Protein AF-A0A507E9J6-F1 (afdb_monomer_lite)

pLDDT: mean 75.42, std 9.6, range [44.28, 90.0]

Secondary structure (DSSP, 8-state):
-EE-S-GGGHHHHHHHHHHTTS----EEEETTEEE--PPP--HHHHHHHHHHHHHHHHHHHHHHHHHHHHHHHHHHH--S--HHHHHHHHHHHHHHHHHHHHHHHHHHH--

Radius of gyration: 23.34 Å; chains: 1; bounding box: 41×32×61 Å

Foldseek 3Di:
DDFAPDLVCVVVVQVVVVVVPQPWRWDCPDSGDTDTPDPPPDVVNVVVVLVVLVVVLVVQLVVLVVVLVVQLVVLVVDPPDDPVVSVVSNVVSVVVSVVSNVVSVVSSVPD

Sequence (111 aa):
MVIVNDEELVPIVDKSIRNADLGLNPQKHDPTVLRIPIPKLTQAYKDTLLKQAAQLAEKTRNHVRTVRADARAELKKLKGVPSDTMRALEKQIQVVTDKCMSQVDEALSVK

Structure (mmCIF, N/CA/C/O backbone):
data_AF-A0A507E9J6-F1
#
_entry.id   AF-A0A507E9J6-F1
#
loop_
_atom_site.group_PDB
_atom_site.id
_atom_site.type_s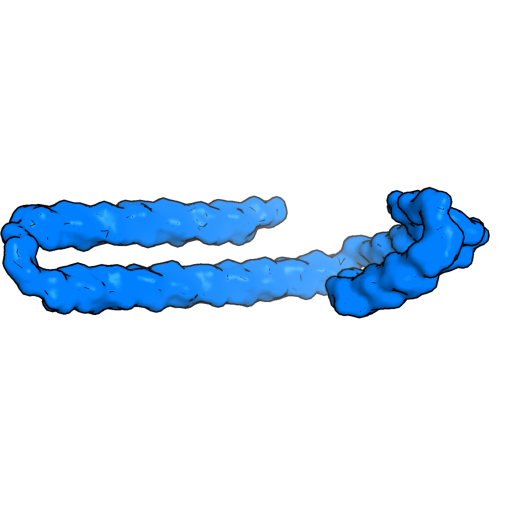ymbol
_atom_site.label_atom_id
_atom_site.label_alt_id
_atom_site.label_comp_id
_atom_site.label_asym_id
_atom_site.label_entity_id
_atom_site.label_seq_id
_atom_site.pdbx_PDB_ins_code
_atom_site.Cartn_x
_atom_site.Cartn_y
_atom_site.Cartn_z
_atom_site.occupancy
_atom_site.B_iso_or_equiv
_atom_site.auth_seq_id
_atom_site.auth_comp_id
_atom_site.auth_asym_id
_atom_site.auth_atom_id
_atom_site.pdbx_PDB_model_num
ATOM 1 N N . MET A 1 1 ? 6.142 -0.753 -27.947 1.00 60.81 1 MET A N 1
ATOM 2 C CA . MET A 1 1 ? 6.422 0.178 -29.060 1.00 60.81 1 MET A CA 1
ATOM 3 C C . MET A 1 1 ? 5.549 1.388 -28.824 1.00 60.81 1 MET A C 1
ATOM 5 O O . MET A 1 1 ? 4.365 1.191 -28.592 1.00 60.81 1 MET A O 1
ATOM 9 N N . VAL A 1 2 ? 6.134 2.581 -28.772 1.00 66.38 2 VAL A N 1
ATOM 10 C CA . VAL A 1 2 ? 5.386 3.831 -28.587 1.00 66.38 2 VAL A CA 1
ATOM 11 C C . VAL A 1 2 ? 5.500 4.616 -29.887 1.00 66.38 2 VAL A C 1
ATOM 13 O O . VAL A 1 2 ? 6.613 4.828 -30.369 1.00 66.38 2 VAL A O 1
ATOM 16 N N . ILE A 1 3 ? 4.357 4.982 -30.463 1.00 68.88 3 ILE A N 1
ATOM 17 C CA . ILE A 1 3 ? 4.271 5.827 -31.657 1.00 68.88 3 ILE A CA 1
ATOM 18 C C . ILE A 1 3 ? 3.908 7.228 -31.170 1.00 68.88 3 ILE A C 1
ATOM 20 O O . ILE A 1 3 ? 2.925 7.387 -30.445 1.00 68.88 3 ILE A O 1
ATOM 24 N N . VAL A 1 4 ? 4.722 8.218 -31.520 1.00 69.50 4 VAL A N 1
ATOM 25 C CA . VAL A 1 4 ? 4.489 9.627 -31.200 1.00 69.50 4 VAL A CA 1
ATOM 26 C C . VAL A 1 4 ? 4.156 10.334 -32.507 1.00 69.50 4 VAL A C 1
ATOM 28 O O . VAL A 1 4 ? 4.955 10.317 -33.438 1.00 69.50 4 VAL A O 1
ATOM 31 N N . ASN A 1 5 ? 2.962 10.921 -32.579 1.00 69.50 5 ASN A N 1
ATOM 32 C CA . ASN A 1 5 ? 2.445 11.526 -33.811 1.00 69.50 5 ASN A CA 1
ATOM 33 C C . ASN A 1 5 ? 3.066 12.899 -34.131 1.00 69.50 5 ASN A C 1
ATOM 35 O O . ASN A 1 5 ? 2.947 13.346 -35.264 1.00 69.50 5 ASN A O 1
ATOM 39 N N . ASP A 1 6 ? 3.725 13.538 -33.158 1.00 73.50 6 ASP A N 1
ATOM 40 C CA . ASP A 1 6 ? 4.412 14.828 -33.303 1.00 73.50 6 ASP A CA 1
ATOM 41 C C . ASP A 1 6 ? 5.925 14.662 -33.109 1.00 73.50 6 ASP A C 1
ATOM 43 O O . ASP A 1 6 ? 6.380 14.270 -32.028 1.00 73.50 6 ASP A O 1
ATOM 47 N N . GLU A 1 7 ? 6.714 14.988 -34.136 1.00 65.31 7 GLU A N 1
ATOM 48 C CA . GLU A 1 7 ? 8.178 14.820 -34.131 1.00 65.31 7 GLU A CA 1
ATOM 49 C C . GLU A 1 7 ? 8.872 15.674 -33.055 1.00 65.31 7 GLU A C 1
ATOM 51 O O . GLU A 1 7 ? 9.859 15.244 -32.454 1.00 65.31 7 GLU A O 1
ATOM 56 N N . GLU A 1 8 ? 8.326 16.849 -32.727 1.00 73.19 8 GLU A N 1
ATOM 57 C CA . GLU A 1 8 ? 8.876 17.735 -31.690 1.00 73.19 8 GLU A CA 1
ATOM 58 C C . GLU A 1 8 ? 8.732 17.161 -30.269 1.00 73.19 8 GLU A C 1
ATOM 60 O O . GLU A 1 8 ? 9.533 17.463 -29.379 1.00 73.19 8 GLU A O 1
ATOM 65 N N . LEU A 1 9 ? 7.747 16.284 -30.045 1.00 74.06 9 LEU A N 1
ATOM 66 C CA . LEU A 1 9 ? 7.482 15.677 -28.737 1.00 74.06 9 LEU A CA 1
ATOM 67 C C . LEU A 1 9 ? 8.322 14.421 -28.485 1.00 74.06 9 LEU A C 1
ATOM 69 O O . LEU A 1 9 ? 8.507 14.013 -27.338 1.00 74.06 9 LEU A O 1
ATOM 73 N N . VAL A 1 10 ? 8.897 13.829 -29.529 1.00 71.31 10 VAL A N 1
ATOM 74 C CA . VAL A 1 10 ? 9.751 12.635 -29.463 1.00 71.31 10 VAL A CA 1
ATOM 75 C C . VAL A 1 10 ? 10.918 12.777 -28.469 1.00 71.31 10 VAL A C 1
ATOM 77 O O . VAL A 1 10 ? 11.107 11.867 -27.656 1.00 71.31 10 VAL A O 1
ATOM 80 N N . PRO A 1 11 ? 11.708 13.872 -28.444 1.00 73.75 11 PRO A N 1
ATOM 81 C CA . PRO A 1 11 ? 12.763 14.053 -27.441 1.00 73.75 11 PRO A CA 1
ATOM 82 C C . PRO A 1 11 ? 12.235 14.252 -26.010 1.00 73.75 11 PRO A C 1
ATOM 84 O O . PRO A 1 11 ? 12.894 13.826 -25.059 1.00 73.75 11 PRO A O 1
ATOM 87 N N . ILE A 1 12 ? 11.054 14.852 -25.836 1.00 78.50 12 ILE A N 1
ATOM 88 C CA . ILE A 1 12 ? 10.421 15.035 -24.518 1.00 78.50 12 ILE A CA 1
ATOM 89 C C . ILE A 1 12 ? 9.946 13.684 -23.976 1.00 78.50 12 ILE A C 1
ATOM 91 O O . ILE A 1 12 ? 10.167 13.366 -22.805 1.00 78.50 12 ILE A O 1
ATOM 95 N N . VAL A 1 13 ? 9.350 12.863 -24.840 1.00 72.50 13 VAL A N 1
ATOM 96 C CA . VAL A 1 13 ? 8.892 11.510 -24.517 1.00 72.50 13 VAL A CA 1
ATOM 97 C C . VAL A 1 13 ? 10.083 10.589 -24.222 1.00 72.50 13 VAL A C 1
ATOM 99 O O . VAL A 1 13 ? 10.066 9.893 -23.211 1.00 72.50 13 VAL A O 1
ATOM 102 N N . ASP A 1 14 ? 11.160 10.647 -25.014 1.00 71.00 14 ASP A N 1
ATOM 103 C CA . ASP A 1 14 ? 12.415 9.912 -24.771 1.00 71.00 14 ASP A CA 1
ATOM 104 C C . ASP A 1 14 ? 13.016 10.242 -23.394 1.00 71.00 14 ASP A C 1
ATOM 106 O O . ASP A 1 14 ? 13.349 9.347 -22.612 1.00 71.00 14 ASP A O 1
ATOM 110 N N . LYS A 1 15 ? 13.077 11.533 -23.048 1.00 73.88 15 LYS A N 1
ATOM 111 C CA . LYS A 1 15 ? 13.579 11.990 -21.747 1.00 73.88 15 LYS A CA 1
ATOM 112 C C . LYS A 1 15 ? 12.664 11.573 -20.595 1.00 73.88 15 LYS A C 1
ATOM 114 O O . LYS A 1 15 ? 13.152 11.130 -19.560 1.00 73.88 15 LYS A O 1
ATOM 119 N N . SER A 1 16 ? 11.350 11.667 -20.780 1.00 74.25 16 SER A N 1
ATOM 120 C CA . SER A 1 16 ? 10.363 11.274 -19.767 1.00 74.25 16 SER A CA 1
ATOM 121 C C . SER A 1 16 ? 10.401 9.772 -19.478 1.00 74.25 16 SER A C 1
ATOM 123 O O . SER A 1 16 ? 10.333 9.381 -18.320 1.00 74.25 16 SER A O 1
ATOM 125 N N . ILE A 1 17 ? 10.591 8.930 -20.501 1.00 71.75 17 ILE A N 1
ATOM 126 C CA . ILE A 1 17 ? 10.708 7.471 -20.337 1.00 71.75 17 ILE A CA 1
ATOM 127 C C . ILE A 1 17 ? 11.990 7.096 -19.586 1.00 71.75 17 ILE A C 1
ATOM 129 O O . ILE A 1 17 ? 11.952 6.223 -18.721 1.00 71.75 17 ILE A O 1
ATOM 133 N N . ARG A 1 18 ? 13.115 7.766 -19.870 1.00 71.19 18 ARG A N 1
ATOM 134 C CA . ARG A 1 18 ? 14.373 7.553 -19.130 1.00 71.19 18 ARG A CA 1
ATOM 135 C C . ARG A 1 18 ? 14.275 8.017 -17.677 1.00 71.19 18 ARG A C 1
ATOM 137 O O . ARG A 1 18 ? 14.808 7.356 -16.796 1.00 71.19 18 ARG A O 1
ATOM 144 N N . ASN A 1 19 ? 13.569 9.121 -17.437 1.00 70.88 19 ASN A N 1
ATOM 145 C CA . ASN A 1 19 ? 13.341 9.670 -16.100 1.00 70.88 19 ASN A CA 1
ATOM 146 C C . ASN A 1 19 ? 12.288 8.899 -15.292 1.00 70.88 19 ASN A C 1
ATOM 148 O O . ASN A 1 19 ? 12.213 9.081 -14.084 1.00 70.88 19 ASN A O 1
ATOM 152 N N . ALA A 1 20 ? 11.468 8.059 -15.928 1.00 68.94 20 ALA A N 1
ATOM 153 C CA . ALA A 1 20 ? 10.432 7.282 -15.251 1.00 68.94 20 ALA A CA 1
ATOM 154 C C . ALA A 1 20 ? 10.989 6.122 -14.395 1.00 68.94 20 ALA A C 1
ATOM 156 O O . ALA A 1 20 ? 10.205 5.304 -13.921 1.00 68.94 20 ALA A O 1
ATOM 157 N N . ASP A 1 21 ? 12.316 6.015 -14.222 1.00 61.66 21 ASP A N 1
ATOM 158 C CA . ASP A 1 21 ? 13.008 4.970 -13.445 1.00 61.66 21 ASP A CA 1
ATOM 159 C C . ASP A 1 21 ? 12.633 3.529 -13.839 1.00 61.66 21 ASP A C 1
ATOM 161 O O . ASP A 1 21 ? 12.863 2.568 -13.109 1.00 61.66 21 ASP A O 1
ATOM 165 N N . LEU A 1 22 ? 12.110 3.345 -15.054 1.00 64.56 22 LEU A N 1
ATOM 166 C CA . LEU A 1 22 ? 11.732 2.032 -15.577 1.00 64.56 22 LEU A CA 1
ATOM 167 C C . LEU A 1 22 ? 12.958 1.184 -15.972 1.00 64.56 22 LEU A C 1
ATOM 169 O O . LEU A 1 22 ? 12.808 0.023 -16.344 1.00 64.56 22 LEU A O 1
ATOM 173 N N . GLY A 1 23 ? 14.174 1.749 -15.931 1.00 61.84 23 GLY A N 1
ATOM 174 C CA . GLY A 1 23 ? 15.407 1.077 -16.368 1.00 61.84 23 GLY A CA 1
ATOM 175 C C . GLY A 1 23 ? 15.422 0.753 -17.867 1.00 61.84 23 GLY A C 1
ATOM 176 O O . GLY A 1 23 ? 16.171 -0.114 -18.319 1.00 61.84 23 GLY A O 1
ATOM 177 N N . LEU A 1 24 ? 14.560 1.421 -18.637 1.00 64.38 24 LEU A N 1
ATOM 178 C CA . LEU A 1 24 ? 14.373 1.201 -20.062 1.00 64.38 24 LEU A CA 1
ATOM 179 C C . LEU A 1 24 ? 15.170 2.242 -20.844 1.00 64.38 24 LEU A C 1
ATOM 181 O O . LEU A 1 24 ? 15.012 3.440 -20.626 1.00 64.38 24 LEU A O 1
ATOM 185 N N . ASN A 1 25 ? 15.981 1.777 -21.793 1.00 64.19 25 ASN A N 1
ATOM 186 C CA . ASN A 1 25 ? 16.683 2.638 -22.741 1.00 64.19 25 ASN A CA 1
ATOM 187 C C . ASN A 1 25 ? 15.913 2.665 -24.069 1.00 64.19 25 ASN A C 1
ATOM 189 O O . ASN A 1 25 ? 16.112 1.772 -24.897 1.00 64.19 25 ASN A O 1
ATOM 193 N N . PRO A 1 26 ? 15.014 3.643 -24.285 1.00 65.75 26 PRO A N 1
ATOM 194 C CA . PRO A 1 26 ? 14.377 3.856 -25.581 1.00 65.75 26 PRO A CA 1
ATOM 195 C C . PRO A 1 26 ? 15.423 4.049 -26.688 1.00 65.75 26 PRO A C 1
ATOM 197 O O . PRO A 1 26 ? 16.302 4.908 -26.608 1.00 65.75 26 PRO A O 1
ATOM 200 N N . GLN A 1 27 ? 15.315 3.233 -27.735 1.00 65.06 27 GLN A N 1
ATOM 201 C CA . GLN A 1 27 ? 16.087 3.374 -28.962 1.00 65.06 27 GLN A CA 1
ATOM 202 C C . GLN A 1 27 ? 15.201 4.057 -30.004 1.00 65.06 27 GLN A C 1
ATOM 204 O O . GLN A 1 27 ? 14.137 3.543 -30.367 1.00 65.06 27 GLN A O 1
ATOM 209 N N . LYS A 1 28 ? 15.633 5.236 -30.460 1.00 62.69 28 LYS A N 1
ATOM 210 C CA . LYS A 1 28 ? 15.020 5.932 -31.595 1.00 62.69 28 LYS A CA 1
ATOM 211 C C . LYS A 1 28 ? 15.397 5.170 -32.859 1.00 62.69 28 LYS A C 1
ATOM 213 O O . LYS A 1 28 ? 16.583 5.065 -33.159 1.00 62.69 28 LYS A O 1
ATOM 218 N N . HIS A 1 29 ? 14.409 4.599 -33.540 1.00 60.44 29 HIS A N 1
ATOM 219 C CA . HIS A 1 29 ? 14.636 3.850 -34.779 1.00 60.44 29 HIS A CA 1
ATOM 220 C C . HIS A 1 29 ? 14.125 4.615 -36.008 1.00 60.44 29 HIS A C 1
ATOM 222 O O . HIS A 1 29 ? 14.746 4.515 -37.059 1.00 60.44 29 HIS A O 1
ATOM 228 N N . ASP A 1 30 ? 13.070 5.420 -35.830 1.00 62.66 30 ASP A N 1
ATOM 229 C CA . ASP A 1 30 ? 12.421 6.271 -36.836 1.00 62.66 30 ASP A CA 1
ATOM 230 C C . ASP A 1 30 ? 12.058 7.633 -36.207 1.00 62.66 30 ASP A C 1
ATOM 232 O O . ASP A 1 30 ? 12.003 7.726 -34.973 1.00 62.66 30 ASP A O 1
ATOM 236 N N . PRO A 1 31 ? 11.774 8.687 -37.002 1.00 61.16 31 PRO A N 1
ATOM 237 C CA . PRO A 1 31 ? 11.436 10.014 -36.479 1.00 61.16 31 PRO A CA 1
ATOM 238 C C . PRO A 1 31 ? 10.194 10.042 -35.575 1.00 61.16 31 PRO A C 1
ATOM 240 O O . PRO A 1 31 ? 10.119 10.898 -34.705 1.00 61.16 31 PRO A O 1
ATOM 243 N N . THR A 1 32 ? 9.274 9.080 -35.695 1.00 62.31 32 THR A N 1
ATOM 244 C CA . THR A 1 32 ? 8.020 9.010 -34.915 1.00 62.31 32 THR A CA 1
ATOM 245 C C . THR A 1 32 ? 7.901 7.769 -34.019 1.00 62.31 32 THR A C 1
ATOM 247 O O . THR A 1 32 ? 6.930 7.632 -33.270 1.00 62.31 32 THR A O 1
ATOM 250 N N . VAL A 1 33 ? 8.874 6.845 -34.046 1.00 61.88 33 VAL A N 1
ATOM 251 C CA . VAL A 1 33 ? 8.767 5.545 -33.354 1.00 61.88 33 VAL A CA 1
ATOM 252 C C . VAL A 1 33 ? 9.875 5.356 -32.318 1.00 61.88 33 VAL A C 1
ATOM 254 O O . VAL A 1 33 ? 11.061 5.243 -32.640 1.00 61.88 33 VAL A O 1
ATOM 257 N N . LEU A 1 34 ? 9.466 5.219 -31.049 1.00 66.50 34 LEU A N 1
ATOM 258 C CA . LEU A 1 34 ? 10.331 4.799 -29.947 1.00 66.50 34 LEU A CA 1
ATOM 259 C C . LEU A 1 34 ? 10.183 3.295 -29.689 1.00 66.50 34 LEU A C 1
ATOM 261 O O . LEU A 1 34 ? 9.127 2.796 -29.263 1.00 66.50 34 LEU A O 1
ATOM 265 N N . ARG A 1 35 ? 11.279 2.553 -29.886 1.00 65.06 35 ARG A N 1
ATOM 266 C CA . ARG A 1 35 ? 11.356 1.141 -29.514 1.00 65.06 35 ARG A CA 1
ATOM 267 C C . ARG A 1 35 ? 11.927 1.028 -28.109 1.00 65.06 35 ARG A C 1
ATOM 269 O O . ARG A 1 35 ? 13.060 1.411 -27.843 1.00 65.06 35 ARG A O 1
ATOM 276 N N . ILE A 1 36 ? 11.117 0.484 -27.211 1.00 66.88 36 ILE A N 1
ATOM 277 C CA . ILE A 1 36 ? 11.494 0.221 -25.826 1.00 66.88 36 ILE A CA 1
ATOM 278 C C . ILE A 1 36 ? 11.850 -1.268 -25.732 1.00 66.88 36 ILE A C 1
ATOM 280 O O . ILE A 1 36 ? 10.934 -2.098 -25.737 1.00 66.88 36 ILE A O 1
ATOM 284 N N . PRO A 1 37 ? 13.142 -1.642 -25.720 1.00 62.28 37 PRO A N 1
ATOM 285 C CA . PRO A 1 37 ? 13.535 -3.014 -25.453 1.00 62.28 37 PRO A CA 1
ATOM 286 C C . PRO A 1 37 ? 13.229 -3.308 -23.985 1.00 62.28 37 PRO A C 1
ATOM 288 O O . PRO A 1 37 ? 13.888 -2.786 -23.090 1.00 62.28 37 PRO A O 1
ATOM 291 N N . ILE A 1 38 ? 12.202 -4.120 -23.733 1.00 62.34 38 ILE A N 1
ATOM 292 C CA . ILE A 1 38 ? 11.938 -4.619 -22.384 1.00 62.34 38 ILE A CA 1
ATOM 293 C C . ILE A 1 38 ? 13.104 -5.560 -22.042 1.00 62.34 38 ILE A C 1
ATOM 295 O O . ILE A 1 38 ? 13.311 -6.538 -22.773 1.00 62.34 38 ILE A O 1
ATOM 299 N N . PRO A 1 39 ? 13.904 -5.275 -20.997 1.00 60.12 39 PRO A N 1
ATOM 300 C CA . PRO A 1 39 ? 14.950 -6.182 -20.560 1.00 60.12 39 PRO A CA 1
ATOM 301 C C . PRO A 1 39 ? 14.312 -7.537 -20.261 1.00 60.12 39 PRO A C 1
ATOM 303 O O . PRO A 1 39 ? 13.233 -7.622 -19.672 1.00 60.12 39 PRO A O 1
ATOM 306 N N . LYS A 1 40 ? 14.950 -8.614 -20.727 1.00 58.50 40 LYS A N 1
ATOM 307 C CA . LYS A 1 40 ? 14.451 -9.974 -20.503 1.00 58.50 40 LYS A CA 1
ATOM 308 C C . LYS A 1 40 ? 14.242 -10.170 -18.999 1.00 58.50 40 LYS A C 1
ATOM 310 O O . LYS A 1 40 ? 15.145 -9.850 -18.230 1.00 58.50 40 LYS A O 1
ATOM 315 N N . LEU A 1 41 ? 13.089 -10.715 -18.596 1.00 58.31 41 LEU A N 1
ATOM 316 C CA . LEU A 1 41 ? 12.845 -11.135 -17.212 1.00 58.31 41 LEU A CA 1
ATOM 317 C C . LEU A 1 41 ? 13.835 -12.253 -16.842 1.00 58.31 41 LEU A C 1
ATOM 319 O O . LEU A 1 41 ? 13.537 -13.440 -16.964 1.00 58.31 41 LEU A O 1
ATOM 323 N N . THR A 1 42 ? 15.034 -11.881 -16.410 1.00 71.19 42 THR A N 1
ATOM 324 C CA . THR A 1 42 ? 15.965 -12.782 -15.734 1.00 71.19 42 THR A CA 1
ATOM 325 C C . THR A 1 42 ? 15.451 -13.046 -14.318 1.00 71.19 42 THR A C 1
ATOM 327 O O . THR A 1 42 ? 14.699 -12.242 -13.760 1.00 71.19 42 THR A O 1
ATOM 330 N N . GLN A 1 43 ? 15.833 -14.176 -13.715 1.00 69.56 43 GLN A N 1
ATOM 331 C CA . GLN A 1 43 ? 15.438 -14.503 -12.334 1.00 69.56 43 GLN A CA 1
ATOM 332 C C . GLN A 1 43 ? 15.802 -13.383 -11.349 1.00 69.56 43 GLN A C 1
ATOM 334 O O . GLN A 1 43 ? 14.964 -13.000 -10.542 1.00 69.56 43 GLN A O 1
ATOM 339 N N . ALA A 1 44 ? 16.963 -12.745 -11.524 1.00 71.12 44 ALA A N 1
ATOM 340 C CA . ALA A 1 44 ? 17.368 -11.595 -10.719 1.00 71.12 44 ALA A CA 1
ATOM 341 C C . ALA A 1 44 ? 16.376 -10.415 -10.784 1.00 71.12 44 ALA A C 1
ATOM 343 O O . ALA A 1 44 ? 16.119 -9.784 -9.763 1.00 71.12 44 ALA A O 1
ATOM 344 N N . TYR A 1 45 ? 15.787 -10.140 -11.957 1.00 70.81 45 TYR A N 1
ATOM 345 C CA . TYR A 1 45 ? 14.818 -9.052 -12.125 1.00 70.81 45 TYR A CA 1
ATOM 346 C C . TYR A 1 45 ? 13.461 -9.389 -11.484 1.00 70.81 45 TYR A C 1
ATOM 348 O O . TYR A 1 45 ? 12.814 -8.529 -10.887 1.00 70.81 45 TYR A O 1
ATOM 356 N N . LYS A 1 46 ? 13.047 -10.663 -11.543 1.00 71.75 46 LYS A N 1
ATOM 357 C CA . LYS A 1 46 ? 11.868 -11.160 -10.811 1.00 71.75 46 LYS A CA 1
ATOM 358 C C . LYS A 1 46 ? 12.057 -11.033 -9.302 1.00 71.75 46 LYS A C 1
ATOM 360 O O . LYS A 1 46 ? 11.160 -10.550 -8.618 1.00 71.75 46 LYS A O 1
ATOM 365 N N . ASP A 1 47 ? 13.233 -11.393 -8.799 1.00 75.50 47 ASP A N 1
ATOM 366 C CA . ASP A 1 47 ? 13.546 -11.319 -7.372 1.00 75.50 47 ASP A CA 1
ATOM 367 C C . ASP A 1 47 ? 13.586 -9.872 -6.864 1.00 75.50 47 ASP A C 1
ATOM 369 O O . ASP A 1 47 ? 13.136 -9.591 -5.752 1.00 75.50 47 ASP A O 1
ATOM 373 N N . THR A 1 48 ? 14.075 -8.921 -7.669 1.00 76.75 48 THR A N 1
ATOM 374 C CA . THR A 1 48 ? 14.014 -7.494 -7.317 1.00 76.75 48 THR A CA 1
ATOM 375 C C . THR A 1 48 ? 12.586 -6.960 -7.294 1.00 76.75 48 THR A C 1
ATOM 377 O O . THR A 1 48 ? 12.239 -6.234 -6.364 1.00 76.75 48 THR A O 1
ATOM 380 N N . LEU A 1 49 ? 11.741 -7.360 -8.252 1.00 75.31 49 LEU A N 1
ATOM 381 C CA . LEU A 1 49 ? 10.326 -6.975 -8.275 1.00 75.31 49 LEU A CA 1
ATOM 382 C C . LEU A 1 49 ? 9.568 -7.564 -7.077 1.00 75.31 49 LEU A C 1
ATOM 384 O O . LEU A 1 49 ? 8.795 -6.860 -6.434 1.00 75.31 49 LEU A O 1
ATOM 388 N N . LEU A 1 50 ? 9.855 -8.817 -6.709 1.00 78.19 50 LEU A N 1
ATOM 389 C CA . LEU A 1 50 ? 9.302 -9.461 -5.513 1.00 78.19 50 LEU A CA 1
ATOM 390 C C . LEU A 1 50 ? 9.700 -8.723 -4.230 1.00 78.19 50 LEU A C 1
ATOM 392 O O . LEU A 1 50 ? 8.856 -8.483 -3.367 1.00 78.19 50 LEU A O 1
ATOM 396 N N . LYS A 1 51 ? 10.969 -8.314 -4.106 1.00 80.00 51 LYS A N 1
ATOM 397 C CA . LYS A 1 51 ? 11.437 -7.519 -2.959 1.00 80.00 51 LYS A CA 1
ATOM 398 C C . LYS A 1 51 ? 10.745 -6.159 -2.887 1.00 80.00 51 LYS A C 1
ATOM 400 O O . LYS A 1 51 ? 10.338 -5.750 -1.802 1.00 80.00 51 LYS A O 1
ATOM 405 N N . GLN A 1 52 ? 10.582 -5.476 -4.019 1.00 80.44 52 GLN A N 1
ATOM 406 C CA . GLN A 1 52 ? 9.872 -4.196 -4.075 1.00 80.44 52 GLN A CA 1
ATOM 407 C C . GLN A 1 52 ? 8.391 -4.352 -3.709 1.00 80.44 52 GLN A C 1
ATOM 409 O O . GLN A 1 52 ? 7.882 -3.576 -2.902 1.00 80.44 52 GLN A O 1
ATOM 414 N N . ALA A 1 53 ? 7.718 -5.383 -4.227 1.00 80.12 53 ALA A N 1
ATOM 415 C CA . ALA A 1 53 ? 6.331 -5.690 -3.887 1.00 80.12 53 ALA A CA 1
ATOM 416 C C . ALA A 1 53 ? 6.159 -5.983 -2.385 1.00 80.12 53 ALA A C 1
ATOM 418 O O . ALA A 1 53 ? 5.242 -5.457 -1.751 1.00 80.12 53 ALA A O 1
ATOM 419 N N . ALA A 1 54 ? 7.081 -6.746 -1.786 1.00 81.88 54 ALA A N 1
ATOM 420 C CA . ALA A 1 54 ? 7.075 -7.021 -0.351 1.00 81.88 54 ALA A CA 1
ATOM 421 C C . ALA A 1 54 ? 7.239 -5.741 0.489 1.00 81.88 54 ALA A C 1
ATOM 423 O O . ALA A 1 54 ? 6.472 -5.517 1.426 1.00 81.88 54 ALA A O 1
ATOM 424 N N . GLN A 1 55 ? 8.180 -4.866 0.118 1.00 84.88 55 GLN A N 1
ATOM 425 C CA . GLN A 1 55 ? 8.382 -3.576 0.787 1.00 84.88 55 GLN A CA 1
ATOM 426 C C . GLN A 1 55 ? 7.158 -2.657 0.672 1.00 84.88 55 GLN A C 1
ATOM 428 O O . GLN A 1 55 ? 6.781 -1.995 1.642 1.00 84.88 55 GLN A O 1
ATOM 433 N N . LEU A 1 56 ? 6.525 -2.617 -0.504 1.00 82.12 56 LEU A N 1
ATOM 434 C CA . LEU A 1 56 ? 5.291 -1.867 -0.734 1.00 82.12 56 LEU A CA 1
ATOM 435 C C . LEU A 1 56 ? 4.166 -2.368 0.173 1.00 82.12 56 LEU A C 1
ATOM 437 O O . LEU A 1 56 ? 3.514 -1.561 0.831 1.00 82.12 56 LEU A O 1
ATOM 441 N N . ALA A 1 57 ? 3.983 -3.682 0.291 1.00 83.06 57 ALA A N 1
ATOM 442 C CA . ALA A 1 57 ? 2.958 -4.233 1.167 1.00 83.06 57 ALA A CA 1
ATOM 443 C C . ALA A 1 57 ? 3.231 -3.985 2.654 1.00 83.06 57 ALA A C 1
ATOM 445 O O . ALA A 1 57 ? 2.300 -3.670 3.392 1.00 83.06 57 ALA A O 1
ATOM 446 N N . GLU A 1 58 ? 4.482 -4.071 3.117 1.00 84.94 58 GLU A N 1
ATOM 447 C CA . GLU A 1 58 ? 4.822 -3.698 4.497 1.00 84.94 58 GLU A CA 1
ATOM 448 C C . GLU A 1 58 ? 4.520 -2.224 4.784 1.00 84.94 58 GLU A C 1
ATOM 450 O O . GLU A 1 58 ? 3.914 -1.912 5.815 1.00 84.94 58 GLU A O 1
ATOM 455 N N . LYS A 1 59 ? 4.860 -1.321 3.854 1.00 86.50 59 LYS A N 1
ATOM 456 C CA . LYS A 1 59 ? 4.481 0.096 3.949 1.00 86.50 59 LYS A CA 1
ATOM 457 C C . LYS A 1 59 ? 2.968 0.260 4.047 1.00 86.50 59 LYS A C 1
ATOM 459 O O . LYS A 1 59 ? 2.505 0.970 4.940 1.00 86.50 59 LYS A O 1
ATOM 464 N N . THR A 1 60 ? 2.205 -0.416 3.192 1.00 84.62 60 THR A N 1
ATOM 465 C CA . THR A 1 60 ? 0.740 -0.335 3.200 1.00 84.62 60 THR A CA 1
ATOM 466 C C . THR A 1 60 ? 0.152 -0.877 4.504 1.00 84.62 60 THR A C 1
ATOM 468 O O . THR A 1 60 ? -0.684 -0.209 5.108 1.00 84.62 60 THR A O 1
ATOM 471 N N . ARG A 1 61 ? 0.636 -2.018 5.021 1.00 85.69 61 ARG A N 1
ATOM 472 C CA . ARG A 1 61 ? 0.206 -2.558 6.328 1.00 85.69 61 ARG A CA 1
ATOM 473 C C . ARG A 1 61 ? 0.478 -1.578 7.469 1.00 85.69 61 ARG A C 1
ATOM 475 O O . ARG A 1 61 ? -0.367 -1.402 8.345 1.00 85.69 61 ARG A O 1
ATOM 482 N N . ASN A 1 62 ? 1.640 -0.929 7.468 1.00 87.75 62 ASN A N 1
ATOM 483 C CA . ASN A 1 62 ? 1.964 0.078 8.476 1.00 87.75 62 ASN A CA 1
ATOM 484 C C . ASN A 1 62 ? 1.043 1.296 8.363 1.00 87.75 62 ASN A C 1
ATOM 486 O O . ASN A 1 62 ? 0.527 1.753 9.379 1.00 87.75 62 ASN A O 1
ATOM 490 N N . HIS A 1 63 ? 0.758 1.757 7.145 1.00 87.12 63 HIS A N 1
ATOM 491 C CA . HIS A 1 63 ? -0.155 2.874 6.913 1.00 87.12 63 HIS A CA 1
ATOM 492 C C . HIS A 1 63 ? -1.575 2.572 7.413 1.00 87.12 63 HIS A C 1
ATOM 494 O O . HIS A 1 63 ? -2.157 3.375 8.137 1.00 87.12 63 HIS A O 1
ATOM 500 N N . VAL A 1 64 ? -2.098 1.375 7.124 1.00 86.88 64 VAL A N 1
ATOM 501 C CA . VAL A 1 64 ? -3.408 0.913 7.617 1.00 86.88 64 VAL A CA 1
ATOM 502 C C . VAL A 1 64 ? -3.457 0.901 9.152 1.00 86.88 64 VAL A C 1
ATOM 504 O O . VAL A 1 64 ? -4.449 1.325 9.747 1.00 86.88 64 VAL A O 1
ATOM 507 N N . ARG A 1 65 ? -2.376 0.475 9.823 1.00 85.81 65 ARG A N 1
ATOM 508 C CA . ARG A 1 65 ? -2.294 0.501 11.295 1.00 85.81 65 ARG A CA 1
ATOM 509 C C . ARG A 1 65 ? -2.294 1.920 11.858 1.00 85.81 65 ARG A C 1
ATOM 511 O O . ARG A 1 65 ? -2.969 2.144 12.864 1.00 85.81 65 ARG A O 1
ATOM 518 N N . THR A 1 66 ? -1.572 2.844 11.226 1.00 89.00 66 THR A N 1
ATOM 519 C CA . THR A 1 66 ? -1.544 4.260 11.618 1.00 89.00 66 THR A CA 1
ATOM 520 C C . THR A 1 66 ? -2.926 4.888 11.469 1.00 89.00 66 THR A C 1
ATOM 522 O O . THR A 1 66 ? -3.460 5.396 12.448 1.00 89.00 66 THR A O 1
ATOM 525 N N . VAL A 1 67 ? -3.572 4.723 10.310 1.00 88.31 67 VAL A N 1
ATOM 526 C CA . VAL A 1 67 ? -4.923 5.252 10.055 1.00 88.31 67 VAL A CA 1
ATOM 527 C C . VAL A 1 67 ? -5.942 4.707 11.060 1.00 88.31 67 VAL A C 1
ATOM 529 O O . VAL A 1 67 ? -6.784 5.455 11.549 1.00 88.31 67 VAL A O 1
ATOM 532 N N . ARG A 1 68 ? -5.850 3.425 11.446 1.00 88.00 68 ARG A N 1
ATOM 533 C CA . ARG A 1 68 ? -6.709 2.865 12.505 1.00 88.00 68 ARG A CA 1
ATOM 534 C C . ARG A 1 68 ? -6.482 3.552 13.857 1.00 88.00 68 ARG A C 1
ATOM 536 O O . ARG A 1 68 ? -7.443 3.776 14.594 1.00 88.00 68 ARG A O 1
ATOM 543 N N . ALA A 1 69 ? -5.229 3.825 14.220 1.00 86.94 69 ALA A N 1
ATOM 544 C CA . ALA A 1 69 ? -4.900 4.503 15.473 1.00 86.94 69 ALA A CA 1
ATOM 545 C C . ALA A 1 69 ? -5.412 5.9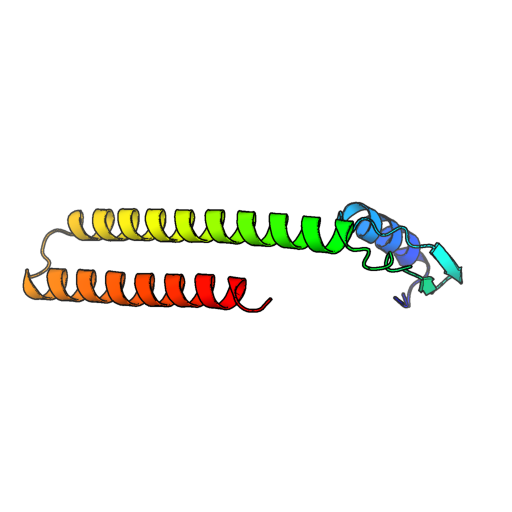51 15.473 1.00 86.94 69 ALA A C 1
ATOM 547 O O . ALA A 1 69 ? -6.027 6.369 16.456 1.00 86.94 69 ALA A O 1
ATOM 548 N N . ASP A 1 70 ? -5.246 6.660 14.357 1.00 87.81 70 ASP A N 1
ATOM 549 C CA . ASP A 1 70 ? -5.737 8.026 14.173 1.00 87.81 70 ASP A CA 1
ATOM 550 C C . ASP A 1 70 ? -7.268 8.077 14.227 1.00 87.81 70 ASP A C 1
ATOM 552 O O . ASP A 1 70 ? -7.828 8.850 15.002 1.00 87.81 70 ASP A O 1
ATOM 556 N N . ALA A 1 71 ? -7.957 7.172 13.524 1.00 84.44 71 ALA A N 1
ATOM 557 C CA . ALA A 1 71 ? -9.416 7.068 13.557 1.00 84.44 71 ALA A CA 1
ATOM 558 C C . ALA A 1 71 ? -9.950 6.792 14.974 1.00 84.44 71 ALA A C 1
ATOM 560 O O . ALA A 1 71 ? -10.941 7.387 15.397 1.00 84.44 71 ALA A O 1
ATOM 561 N N . ARG A 1 72 ? -9.276 5.933 15.757 1.00 83.44 72 ARG A N 1
ATOM 562 C CA . ARG A 1 72 ? -9.615 5.712 17.176 1.00 83.44 72 ARG A CA 1
ATOM 563 C C . ARG A 1 72 ? -9.359 6.948 18.037 1.00 83.44 72 ARG A C 1
ATOM 565 O O . ARG A 1 72 ? -10.138 7.229 18.948 1.00 83.44 72 ARG A O 1
ATOM 572 N N . ALA A 1 73 ? -8.274 7.674 17.780 1.00 86.31 73 ALA A N 1
ATOM 573 C CA . ALA A 1 73 ? -7.956 8.899 18.502 1.00 86.31 73 ALA A CA 1
ATOM 574 C C . ALA A 1 73 ? -8.988 10.001 18.221 1.00 86.31 73 ALA A C 1
ATOM 576 O O . ALA A 1 73 ? -9.403 10.689 19.154 1.00 86.31 73 ALA A O 1
ATOM 577 N N . GLU A 1 74 ? -9.446 10.139 16.975 1.00 85.00 74 GLU A N 1
ATOM 578 C CA . GLU A 1 74 ? -10.549 11.034 16.616 1.00 85.00 74 GLU A CA 1
ATOM 579 C C . GLU A 1 74 ? -11.855 10.617 17.288 1.00 85.00 74 GLU A C 1
ATOM 581 O O . GLU A 1 74 ? -12.510 11.457 17.906 1.00 85.00 74 GLU A O 1
ATOM 586 N N . LEU A 1 75 ? -12.179 9.319 17.291 1.00 81.25 75 LEU A N 1
ATOM 587 C CA . LEU A 1 75 ? -13.370 8.807 17.969 1.00 81.25 75 LEU A CA 1
ATOM 588 C C . LEU A 1 75 ? -13.394 9.173 19.459 1.00 81.25 75 LEU A C 1
ATOM 590 O O . LEU A 1 75 ? -14.431 9.548 19.996 1.00 81.25 75 LEU A O 1
ATOM 594 N N . LYS A 1 76 ? -12.231 9.111 20.119 1.00 78.44 76 LYS A N 1
ATOM 595 C CA . LYS A 1 76 ? -12.067 9.466 21.535 1.00 78.44 76 LYS A CA 1
ATOM 596 C C . LYS A 1 76 ? -12.135 10.980 21.788 1.00 78.44 76 LYS A C 1
ATOM 598 O O . LYS A 1 76 ? -12.415 11.395 22.913 1.00 78.44 76 LYS A O 1
ATOM 603 N N . LYS A 1 77 ? -11.861 11.810 20.775 1.00 82.06 77 LYS A N 1
ATOM 604 C CA . LYS A 1 77 ? -11.979 13.277 20.853 1.00 82.06 77 LYS A CA 1
ATOM 605 C C . LYS A 1 77 ? -13.424 13.757 20.699 1.00 82.06 77 LYS A C 1
ATOM 607 O O . LYS A 1 77 ? -13.743 14.823 21.227 1.00 82.06 77 LYS A O 1
ATOM 612 N N . LEU A 1 78 ? -14.293 13.000 20.022 1.00 78.25 78 LEU A N 1
ATOM 613 C CA . LEU A 1 78 ? -15.718 13.322 19.941 1.00 78.25 78 LEU A CA 1
ATOM 614 C C . LEU A 1 78 ? -16.375 13.220 21.328 1.00 78.25 78 LEU A C 1
ATOM 616 O O . LEU A 1 78 ? -16.519 12.142 21.901 1.00 78.25 78 LEU A O 1
ATOM 620 N N . LYS A 1 79 ? -16.805 14.363 21.870 1.00 70.06 79 LYS A N 1
ATOM 621 C CA . LYS A 1 79 ? -17.595 14.444 23.106 1.00 70.06 79 LYS A CA 1
ATOM 622 C C . LYS A 1 79 ? -19.084 14.482 22.756 1.00 70.06 79 LYS A C 1
ATOM 624 O O . LYS A 1 79 ? -19.479 15.246 21.885 1.00 70.06 79 LYS A O 1
ATOM 629 N N . GLY A 1 80 ? -19.901 13.688 23.451 1.00 70.56 80 GLY A N 1
ATOM 630 C CA . GLY A 1 80 ? -21.367 13.692 23.300 1.00 70.56 80 GLY A CA 1
ATOM 631 C C . GLY A 1 80 ? -21.961 12.547 22.473 1.00 70.56 80 GLY A C 1
ATOM 632 O O . GLY A 1 80 ? -23.162 12.543 22.229 1.00 70.56 80 GLY A O 1
ATOM 633 N N . VAL A 1 81 ? -21.156 11.562 22.063 1.00 71.19 81 VAL A N 1
ATOM 634 C CA . VAL A 1 81 ? -21.651 10.374 21.350 1.00 71.19 81 VAL A CA 1
ATOM 635 C C . VAL A 1 81 ? -22.099 9.304 22.362 1.00 71.19 81 VAL A C 1
ATOM 637 O O . VAL A 1 81 ? -21.340 9.000 23.287 1.00 71.19 81 VAL A O 1
ATOM 640 N N . PRO A 1 82 ? -23.297 8.707 22.216 1.00 81.25 82 PRO A N 1
ATOM 641 C CA . PRO A 1 82 ? -23.740 7.596 23.059 1.00 81.25 82 PRO A CA 1
ATOM 642 C C . PRO A 1 82 ? -22.776 6.402 23.002 1.00 81.25 82 PRO A C 1
ATOM 644 O O . PRO A 1 82 ? -22.217 6.102 21.943 1.00 81.25 82 PRO A O 1
ATOM 647 N N . SER A 1 83 ? -22.626 5.690 24.126 1.00 78.44 83 SER A N 1
ATOM 648 C CA . SER A 1 83 ? -21.729 4.525 24.264 1.00 78.44 83 SER A CA 1
ATOM 649 C C . SER A 1 83 ? -21.961 3.460 23.180 1.00 78.44 83 SER A C 1
ATOM 651 O O . SER A 1 83 ? -21.004 2.957 22.590 1.00 78.44 83 SER A O 1
ATOM 653 N N . ASP A 1 84 ? -23.225 3.191 22.834 1.00 80.56 84 ASP A N 1
ATOM 654 C CA . ASP A 1 84 ? -23.582 2.231 21.780 1.00 80.56 84 ASP A CA 1
ATOM 655 C C . ASP A 1 84 ? -23.071 2.645 20.396 1.00 80.56 84 ASP A C 1
ATOM 657 O O . ASP A 1 84 ? -22.486 1.838 19.673 1.00 80.56 84 ASP A O 1
ATOM 661 N N . THR A 1 85 ? -23.223 3.919 20.034 1.00 79.81 85 THR A N 1
ATOM 662 C CA . THR A 1 85 ? -22.714 4.467 18.767 1.00 79.81 85 THR A CA 1
ATOM 663 C C . THR A 1 85 ? -21.190 4.457 18.701 1.00 79.81 85 THR A C 1
ATOM 665 O O . THR A 1 85 ? -20.640 4.130 17.652 1.00 79.81 85 THR A O 1
ATOM 668 N N . MET A 1 86 ? -20.491 4.744 19.806 1.00 80.50 86 MET A N 1
ATOM 669 C CA . MET A 1 86 ? -19.028 4.613 19.861 1.00 80.50 86 MET A CA 1
ATOM 670 C C . MET A 1 86 ? -18.586 3.171 19.591 1.00 80.50 86 MET A C 1
ATOM 672 O O . MET A 1 86 ? -17.684 2.935 18.788 1.00 80.50 86 MET A O 1
ATOM 676 N N . ARG A 1 87 ? -19.269 2.198 20.201 1.00 81.38 87 ARG A N 1
ATOM 677 C CA . ARG A 1 87 ? -18.978 0.772 20.017 1.00 81.38 87 ARG A CA 1
ATOM 678 C C . ARG A 1 87 ? -19.266 0.300 18.589 1.00 81.38 87 ARG A C 1
ATOM 680 O O . ARG A 1 87 ? -18.514 -0.505 18.040 1.00 81.38 87 ARG A O 1
ATOM 687 N N . ALA A 1 88 ? -20.330 0.816 17.972 1.00 85.38 88 ALA A N 1
ATOM 688 C CA . ALA A 1 88 ? -20.660 0.546 16.575 1.00 85.38 88 ALA A CA 1
ATOM 689 C C . ALA A 1 88 ? -19.601 1.114 15.614 1.00 85.38 88 ALA A C 1
ATOM 691 O O . ALA A 1 88 ? -19.169 0.408 14.702 1.00 85.38 88 ALA A O 1
ATOM 692 N N . LEU A 1 89 ? -19.138 2.345 15.848 1.00 82.62 89 LEU A N 1
ATOM 693 C CA . LEU A 1 89 ? -18.097 2.986 15.043 1.00 82.62 89 LEU A CA 1
ATOM 694 C C . LEU A 1 89 ? -16.744 2.278 15.183 1.00 82.62 89 LEU A C 1
ATOM 696 O O . LEU A 1 89 ? -16.096 2.015 14.173 1.00 82.62 89 LEU A O 1
ATOM 700 N N . GLU A 1 90 ? -16.338 1.879 16.393 1.00 83.25 90 GLU A N 1
ATOM 701 C CA . GLU A 1 90 ? -15.134 1.055 16.575 1.00 83.25 90 GLU A CA 1
ATOM 702 C C . GLU A 1 90 ? -15.220 -0.265 15.805 1.00 83.25 90 GLU A C 1
ATOM 704 O O . GLU A 1 90 ? -14.244 -0.683 15.177 1.00 83.25 90 GLU A O 1
ATOM 709 N N . LYS A 1 91 ? -16.392 -0.912 15.821 1.00 87.50 91 LYS A N 1
ATOM 710 C CA . LYS A 1 91 ? -16.617 -2.156 15.084 1.00 87.50 91 LYS A CA 1
ATOM 711 C C . LYS A 1 91 ? -16.544 -1.930 13.573 1.00 87.50 91 LYS A C 1
ATOM 713 O O . LYS A 1 91 ? -15.943 -2.743 12.879 1.00 87.50 91 LYS A O 1
ATOM 718 N N . GLN A 1 92 ? -17.096 -0.828 13.063 1.00 86.31 92 GLN A N 1
ATOM 719 C C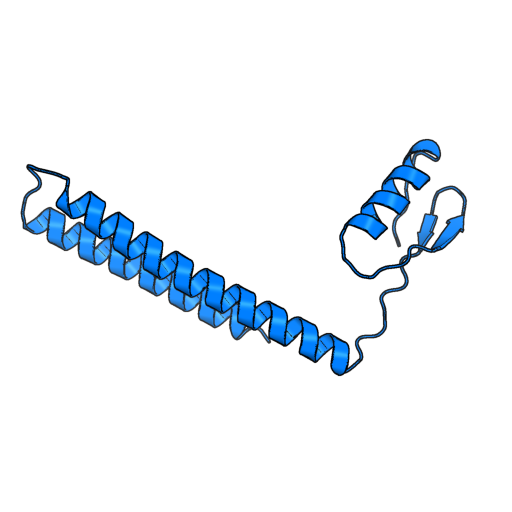A . GLN A 1 92 ? -16.985 -0.466 11.648 1.00 86.31 92 GLN A CA 1
ATOM 720 C C . GLN A 1 92 ? -15.537 -0.173 11.240 1.00 86.31 92 GLN A C 1
ATOM 722 O O . GLN A 1 92 ? -15.080 -0.709 10.233 1.00 86.31 92 GLN A O 1
A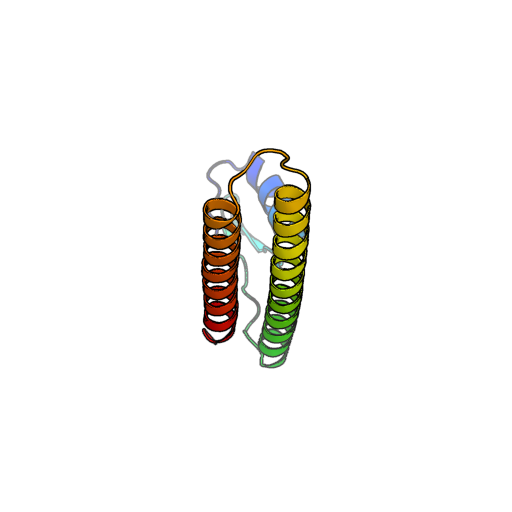TOM 727 N N . ILE A 1 93 ? -14.795 0.598 12.042 1.00 85.19 93 ILE A N 1
ATOM 728 C CA . ILE A 1 93 ? -13.366 0.863 11.814 1.00 85.19 93 ILE A CA 1
ATOM 729 C C . ILE A 1 93 ? -12.594 -0.457 11.754 1.00 85.19 93 ILE A C 1
ATOM 731 O O . ILE A 1 93 ? -11.766 -0.645 10.862 1.00 85.19 93 ILE A O 1
ATOM 735 N N . GLN A 1 94 ? -12.883 -1.390 12.663 1.00 85.69 94 GLN A N 1
ATOM 736 C CA . GLN A 1 94 ? -12.237 -2.698 12.684 1.00 85.69 94 GLN A CA 1
ATOM 737 C C . GLN A 1 94 ? -12.564 -3.514 11.422 1.00 85.69 94 GLN A C 1
ATOM 739 O O . GLN A 1 94 ? -11.641 -3.976 10.764 1.00 85.69 94 GLN A O 1
ATOM 744 N N . VAL A 1 95 ? -13.837 -3.598 11.016 1.00 90.00 95 VAL A N 1
ATOM 745 C CA . VAL A 1 95 ? -14.256 -4.311 9.791 1.00 90.00 95 VAL A CA 1
ATOM 746 C C . VAL A 1 95 ? -13.596 -3.735 8.535 1.00 90.00 95 VAL A C 1
ATOM 748 O O . VAL A 1 95 ? -13.114 -4.489 7.691 1.00 90.00 95 VAL A O 1
ATOM 751 N N . VAL A 1 96 ? -13.547 -2.406 8.401 1.00 86.19 96 VAL A N 1
ATOM 752 C CA . VAL A 1 96 ? -12.891 -1.748 7.259 1.00 86.19 96 VAL A CA 1
ATOM 753 C C . VAL A 1 96 ? -11.386 -2.011 7.274 1.00 86.19 96 VAL A C 1
ATOM 755 O O . VAL A 1 96 ? -10.814 -2.327 6.233 1.00 86.19 96 VAL A O 1
ATOM 758 N N . THR A 1 97 ? -10.750 -1.949 8.449 1.00 87.06 97 THR A N 1
ATOM 759 C CA . THR A 1 97 ? -9.318 -2.257 8.593 1.00 87.06 97 THR A CA 1
ATOM 760 C C . THR A 1 97 ? -9.028 -3.700 8.183 1.00 87.06 97 THR A C 1
ATOM 762 O O . THR A 1 97 ? -8.097 -3.935 7.416 1.00 87.06 97 THR A O 1
ATOM 765 N N . ASP A 1 98 ? -9.829 -4.657 8.653 1.00 86.50 98 ASP A N 1
ATOM 766 C CA . ASP A 1 98 ? -9.636 -6.081 8.371 1.00 86.50 98 ASP A CA 1
ATOM 767 C C . ASP A 1 98 ? -9.831 -6.385 6.879 1.00 86.50 98 ASP A C 1
ATOM 769 O O . ASP A 1 98 ? -9.040 -7.126 6.296 1.00 86.50 98 ASP A O 1
ATOM 773 N N . LYS A 1 99 ? -10.802 -5.733 6.224 1.00 88.56 99 LYS A N 1
ATOM 774 C CA . LYS A 1 99 ? -10.988 -5.816 4.768 1.00 88.56 99 LYS A CA 1
ATOM 775 C C . LYS A 1 99 ? -9.798 -5.239 3.994 1.00 88.56 99 LYS A C 1
ATOM 777 O O . LYS A 1 99 ? -9.361 -5.828 3.010 1.00 88.56 99 LYS A O 1
ATOM 782 N N . CYS A 1 100 ? -9.254 -4.100 4.418 1.00 85.25 100 CYS A N 1
ATOM 783 C CA . CYS A 1 100 ? -8.060 -3.537 3.786 1.00 85.25 100 CYS A CA 1
ATOM 784 C C . CYS A 1 100 ? -6.842 -4.451 3.980 1.00 85.25 100 CYS A C 1
ATOM 786 O O . CYS A 1 100 ? -6.071 -4.645 3.047 1.00 85.25 100 CYS A O 1
ATOM 788 N N . MET A 1 101 ? -6.682 -5.052 5.163 1.00 84.38 101 MET A N 1
ATOM 789 C CA . MET A 1 101 ? -5.612 -6.017 5.426 1.00 84.38 101 MET A CA 1
ATOM 790 C C . MET A 1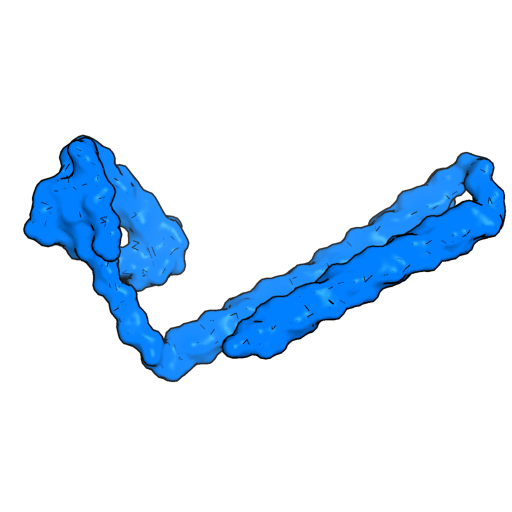 101 ? -5.737 -7.257 4.536 1.00 84.38 101 MET A C 1
ATOM 792 O O . MET A 1 101 ? -4.745 -7.654 3.930 1.00 84.38 101 MET A O 1
ATOM 796 N N . SER A 1 102 ? -6.946 -7.811 4.380 1.00 85.25 102 SER A N 1
ATOM 797 C CA . SER A 1 102 ? -7.162 -8.961 3.497 1.00 85.25 102 SER A CA 1
ATOM 798 C C . SER A 1 102 ? -6.869 -8.625 2.035 1.00 85.25 102 SER A C 1
ATOM 800 O O . SER A 1 102 ? -6.249 -9.423 1.347 1.00 85.25 102 SER A O 1
ATOM 802 N N . GLN A 1 103 ? -7.243 -7.429 1.569 1.00 82.56 103 GLN A N 1
ATOM 803 C CA . GLN A 1 103 ? -6.926 -6.971 0.211 1.00 82.56 103 GLN A CA 1
ATOM 804 C C . GLN A 1 103 ? -5.420 -6.790 -0.015 1.00 82.56 103 GLN A C 1
ATOM 806 O O . GLN A 1 103 ? -4.924 -7.096 -1.096 1.00 82.56 103 GLN A O 1
ATOM 811 N N . VAL A 1 104 ? -4.681 -6.310 0.989 1.00 80.81 104 VAL A N 1
ATOM 812 C CA . VAL A 1 104 ? -3.215 -6.186 0.913 1.00 80.81 104 VAL A CA 1
ATOM 813 C C . VAL A 1 104 ? -2.551 -7.562 0.866 1.00 80.81 104 VAL A C 1
ATOM 815 O O . VAL A 1 104 ? -1.604 -7.755 0.105 1.00 80.81 104 VAL A O 1
ATOM 818 N N . ASP A 1 105 ? -3.046 -8.518 1.650 1.00 79.38 105 ASP A N 1
ATOM 819 C CA . ASP A 1 105 ? -2.534 -9.889 1.645 1.00 79.38 105 ASP A CA 1
ATOM 820 C C . ASP A 1 105 ? -2.871 -10.613 0.334 1.00 79.38 105 ASP A C 1
ATOM 822 O O . ASP A 1 105 ? -2.015 -11.299 -0.223 1.00 79.38 105 ASP A O 1
ATOM 826 N N . GLU A 1 106 ? -4.070 -10.403 -0.211 1.00 79.00 106 GLU A N 1
ATOM 827 C CA . GLU A 1 106 ? -4.479 -10.937 -1.511 1.00 79.00 106 GLU A CA 1
ATOM 828 C C . GLU A 1 106 ? -3.632 -10.341 -2.642 1.00 79.00 106 GLU A C 1
ATOM 830 O O . GLU A 1 106 ? -3.063 -11.090 -3.430 1.00 79.00 106 GLU A O 1
ATOM 835 N N . ALA A 1 107 ? -3.425 -9.021 -2.665 1.00 73.12 107 ALA A N 1
ATOM 836 C CA . ALA A 1 107 ? -2.573 -8.357 -3.654 1.00 73.12 107 ALA A CA 1
ATOM 837 C C . ALA A 1 107 ? -1.108 -8.827 -3.611 1.00 73.12 107 ALA A C 1
ATOM 839 O O . ALA A 1 107 ? -0.434 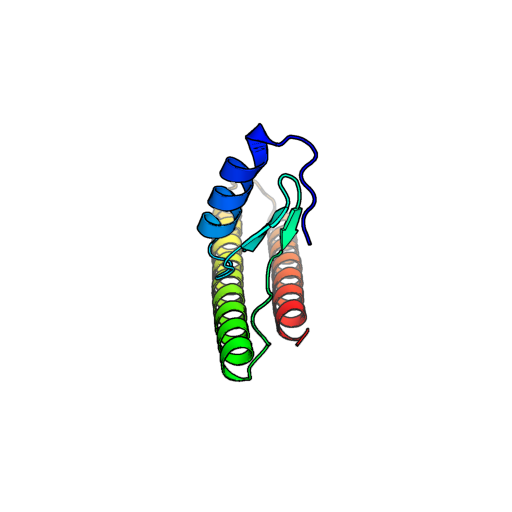-8.823 -4.637 1.00 73.12 107 ALA A O 1
ATOM 840 N N . LEU A 1 108 ? -0.613 -9.245 -2.442 1.00 70.38 108 LEU A N 1
ATOM 841 C CA . LEU A 1 108 ? 0.723 -9.827 -2.296 1.00 70.38 108 LEU A CA 1
ATOM 842 C C . LEU A 1 108 ? 0.753 -11.328 -2.637 1.00 70.38 108 LEU A C 1
ATOM 844 O O . LEU A 1 108 ? 1.804 -11.857 -3.002 1.00 70.38 108 LEU A O 1
ATOM 848 N N . SER A 1 109 ? -0.386 -12.015 -2.513 1.00 61.84 109 SER A N 1
ATOM 849 C CA . SER A 1 109 ? -0.539 -13.429 -2.860 1.00 61.84 109 SER A CA 1
ATOM 850 C C . SER A 1 109 ? -0.816 -13.665 -4.341 1.00 61.84 109 SER A C 1
ATOM 852 O O . SER A 1 109 ? -0.565 -14.779 -4.809 1.00 61.84 109 SER A O 1
ATOM 854 N N . VAL A 1 110 ? -1.309 -12.660 -5.073 1.00 58.72 110 VAL A N 1
ATOM 855 C CA . VAL A 1 110 ? -1.310 -12.629 -6.542 1.00 58.72 110 VAL A CA 1
ATOM 856 C C . VAL A 1 110 ? 0.155 -12.527 -6.995 1.00 58.72 110 VAL A C 1
ATOM 858 O O . VAL A 1 110 ? 0.677 -11.461 -7.311 1.00 58.72 110 VAL A O 1
ATOM 861 N N . LYS A 1 111 ? 0.845 -13.663 -6.886 1.00 44.28 111 LYS A N 1
ATOM 862 C CA . LYS A 1 111 ? 2.198 -13.939 -7.366 1.00 44.28 111 LYS A CA 1
ATOM 863 C C . LYS A 1 111 ? 2.217 -14.127 -8.875 1.00 44.28 111 LYS A C 1
ATOM 865 O O . LYS A 1 111 ? 1.261 -14.740 -9.398 1.00 44.28 111 LYS A O 1
#